Protein AF-A0A7X6CNM1-F1 (afdb_monomer)

Sequence (69 aa):
MSSLFVLTFMFSMPALCLGAVNPKWVGSKTRKQAIALYGGLMAVSFVSIGFAAPKPPQSVSAVLQAAQR

Foldseek 3Di:
DDPVLVVLQVVLPVQLVVLCVPVVVNVHPHSVVSNCVSVVSNVVSVVVCVVVPPDPPPPPVVVVVVVVD

Solvent-accessible surface area (backbone atoms only — not comparable to full-atom values): 3880 Å² total; per-residue (Å²): 132,64,67,67,43,53,52,49,40,65,53,20,54,58,46,24,56,45,4,61,77,39,14,66,83,62,80,27,96,37,42,67,57,22,37,54,54,24,47,45,50,36,51,52,37,52,53,53,47,66,72,65,49,74,75,75,78,76,53,69,68,60,55,54,60,61,73,75,110

Mean predicted aligned error: 10.57 Å

Secondary structure (DSSP, 8-state):
--HHHHHHHHHHHHHHHHHHH-GGGGT-SSHHHHHHHHHHHHHHHHHHHHHTSPPPPPPHHHHHHHHT-

pLDDT: mean 80.4, std 9.94, range [54.16, 91.5]

Structure (mmCIF, N/CA/C/O backbone):
data_AF-A0A7X6CNM1-F1
#
_entry.id   AF-A0A7X6CNM1-F1
#
loop_
_atom_site.group_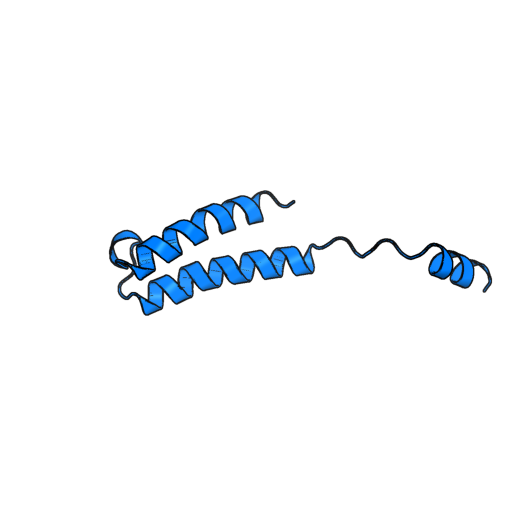PDB
_atom_site.id
_atom_site.type_symbol
_atom_site.label_atom_id
_atom_site.label_alt_id
_atom_site.label_comp_id
_atom_site.label_asym_id
_atom_site.label_entity_id
_atom_site.label_seq_id
_atom_site.pdbx_PDB_ins_code
_atom_site.Cartn_x
_atom_site.Cartn_y
_atom_site.Cartn_z
_atom_site.occupancy
_atom_site.B_iso_or_equiv
_atom_site.auth_seq_id
_atom_site.auth_comp_id
_atom_site.auth_asym_id
_atom_site.auth_atom_id
_atom_site.pdbx_PDB_model_num
ATOM 1 N N . MET A 1 1 ? 3.106 3.925 -18.996 1.00 60.19 1 MET A N 1
ATOM 2 C CA . MET A 1 1 ? 2.780 3.734 -17.564 1.00 60.19 1 MET A CA 1
ATOM 3 C C . MET A 1 1 ? 1.753 2.619 -17.454 1.00 60.19 1 MET A C 1
ATOM 5 O O . MET A 1 1 ? 0.806 2.628 -18.228 1.00 60.19 1 MET A O 1
ATOM 9 N N . SER A 1 2 ? 1.962 1.643 -16.567 1.00 73.12 2 SER A N 1
ATOM 10 C CA . SER A 1 2 ? 1.027 0.522 -16.384 1.00 73.12 2 SER A CA 1
ATOM 11 C C . SER A 1 2 ? -0.291 1.023 -15.777 1.00 73.12 2 SER A C 1
ATOM 13 O O . SER A 1 2 ? -0.273 1.667 -14.729 1.00 73.12 2 SER A O 1
ATOM 15 N N . SER A 1 3 ? -1.430 0.744 -16.415 1.00 80.69 3 SER A N 1
ATOM 16 C CA . SER A 1 3 ? -2.768 1.123 -15.923 1.00 80.69 3 SER A CA 1
ATOM 17 C C . SER A 1 3 ? -3.065 0.554 -14.531 1.00 80.69 3 SER A C 1
ATOM 19 O O . SER A 1 3 ? -3.696 1.219 -13.712 1.00 80.69 3 SER A O 1
ATOM 21 N N . LEU A 1 4 ? -2.536 -0.635 -14.227 1.00 80.00 4 LEU A N 1
ATOM 22 C CA . LEU A 1 4 ? -2.628 -1.273 -12.913 1.00 80.00 4 LEU A CA 1
ATOM 23 C C . LEU A 1 4 ? -1.927 -0.467 -11.820 1.00 80.00 4 LEU A C 1
ATOM 25 O O . LEU A 1 4 ? -2.462 -0.359 -10.720 1.00 80.00 4 LEU A O 1
ATOM 29 N N . PHE A 1 5 ? -0.770 0.135 -12.111 1.00 79.81 5 PHE A N 1
ATOM 30 C CA . PHE A 1 5 ? -0.105 1.014 -11.149 1.00 79.81 5 PHE A CA 1
ATOM 31 C C . PHE A 1 5 ? -0.987 2.215 -10.814 1.00 79.81 5 PHE A C 1
ATOM 33 O O . PHE A 1 5 ? -1.192 2.516 -9.643 1.00 79.81 5 PHE A O 1
ATOM 40 N N . VAL A 1 6 ? -1.523 2.876 -11.844 1.00 81.19 6 VAL A N 1
ATOM 41 C CA . VAL A 1 6 ? -2.326 4.092 -11.673 1.00 81.19 6 VAL A CA 1
ATOM 42 C C . VAL A 1 6 ? -3.567 3.787 -10.843 1.00 81.19 6 VAL A C 1
ATOM 44 O O . VAL A 1 6 ? -3.834 4.494 -9.878 1.00 81.19 6 VAL A O 1
ATOM 47 N N . LEU A 1 7 ? -4.270 2.696 -11.155 1.00 84.69 7 LEU A N 1
ATOM 48 C CA . LEU A 1 7 ? -5.434 2.257 -10.389 1.00 84.69 7 LEU A CA 1
ATOM 49 C C . LEU A 1 7 ? -5.057 1.929 -8.940 1.00 84.69 7 LEU A C 1
ATOM 51 O O . LEU A 1 7 ? -5.672 2.449 -8.014 1.00 84.69 7 LEU A O 1
ATOM 55 N N . THR A 1 8 ? -4.013 1.125 -8.729 1.00 82.69 8 THR A N 1
ATOM 56 C CA . THR A 1 8 ? -3.607 0.705 -7.379 1.00 82.69 8 THR A CA 1
ATOM 57 C C . THR A 1 8 ? -3.202 1.906 -6.527 1.00 82.69 8 THR A C 1
ATOM 59 O O . THR A 1 8 ? -3.676 2.039 -5.403 1.00 82.69 8 THR A O 1
ATOM 62 N N . PHE A 1 9 ? -2.415 2.826 -7.087 1.00 83.06 9 PHE A N 1
ATOM 63 C CA . PHE A 1 9 ? -1.989 4.050 -6.416 1.00 83.06 9 PHE A CA 1
ATOM 64 C C . PHE A 1 9 ? -3.168 4.993 -6.118 1.00 83.06 9 PHE A C 1
ATOM 66 O O . PHE A 1 9 ? -3.309 5.462 -4.984 1.00 83.06 9 PHE A O 1
ATOM 73 N N . MET A 1 10 ? -4.054 5.221 -7.099 1.00 87.31 10 MET A N 1
ATOM 74 C CA . MET A 1 10 ? -5.237 6.076 -6.939 1.00 87.31 10 MET A CA 1
ATOM 75 C C . MET A 1 10 ? -6.215 5.552 -5.888 1.00 87.31 10 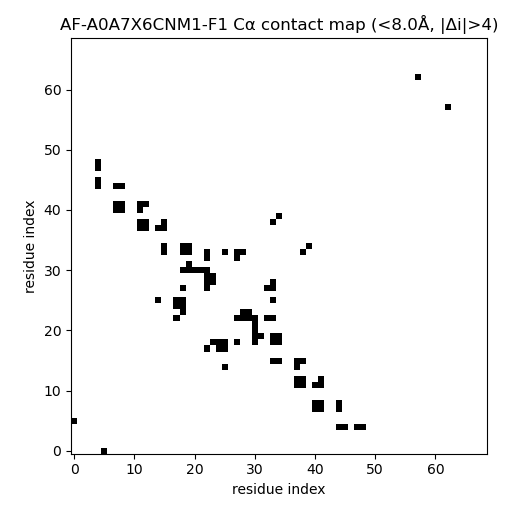MET A C 1
ATOM 77 O O . MET A 1 10 ? -6.853 6.361 -5.221 1.00 87.31 10 MET A O 1
ATOM 81 N N . PHE A 1 11 ? -6.330 4.233 -5.706 1.00 84.31 11 PHE A N 1
ATOM 82 C CA . PHE A 1 11 ? -7.178 3.653 -4.662 1.00 84.31 11 PHE A CA 1
ATOM 83 C C . PHE A 1 11 ? -6.467 3.534 -3.309 1.00 84.31 11 PHE A C 1
ATOM 85 O O . PHE A 1 11 ? -7.103 3.717 -2.269 1.00 84.31 11 PHE A O 1
ATOM 92 N N . SER A 1 12 ? -5.156 3.272 -3.286 1.00 84.75 12 SER A N 1
ATOM 93 C CA . SER A 1 12 ? -4.412 3.107 -2.034 1.00 84.75 12 SER A CA 1
ATOM 94 C C . SER A 1 12 ? -4.227 4.420 -1.275 1.00 84.75 12 SER A C 1
ATOM 96 O O . SER A 1 12 ? -4.278 4.413 -0.049 1.00 84.75 12 SER A O 1
ATOM 98 N N . MET A 1 13 ? -4.047 5.548 -1.974 1.00 86.19 13 MET A N 1
ATOM 99 C CA . MET A 1 13 ? -3.772 6.841 -1.332 1.00 86.19 13 MET A CA 1
ATOM 100 C C . MET A 1 13 ? -4.967 7.359 -0.504 1.00 86.19 13 MET A C 1
ATOM 102 O O . MET A 1 13 ? -4.788 7.649 0.681 1.00 86.19 13 MET A O 1
ATOM 106 N N . PRO A 1 14 ? -6.204 7.422 -1.044 1.00 87.25 14 PRO A N 1
ATOM 107 C CA . PRO A 1 14 ? -7.367 7.853 -0.273 1.00 87.25 14 PRO A CA 1
ATOM 108 C C . PRO A 1 14 ? -7.700 6.860 0.841 1.00 87.25 14 PRO A C 1
ATOM 110 O O . PRO A 1 14 ? -8.019 7.276 1.951 1.00 87.25 14 PRO A O 1
ATOM 113 N N . ALA A 1 15 ? -7.579 5.554 0.580 1.00 87.75 15 ALA A N 1
ATOM 114 C CA . ALA A 1 15 ? -7.839 4.521 1.579 1.00 87.75 15 ALA A CA 1
ATOM 115 C C . ALA A 1 15 ? -6.826 4.552 2.737 1.00 87.75 15 ALA A C 1
ATOM 117 O O . ALA A 1 15 ? -7.198 4.336 3.890 1.00 87.75 15 ALA A O 1
ATOM 118 N N . LEU A 1 16 ? -5.565 4.901 2.468 1.00 88.94 16 LEU A N 1
ATOM 119 C CA . LEU A 1 16 ? -4.562 5.136 3.504 1.00 88.94 16 LEU A CA 1
ATOM 120 C C . LEU A 1 16 ? -4.944 6.332 4.385 1.00 88.94 16 LEU A C 1
ATOM 122 O O . LEU A 1 16 ? -4.958 6.206 5.610 1.00 88.94 16 LEU A O 1
ATOM 126 N N . CYS A 1 17 ? -5.304 7.466 3.775 1.00 87.88 17 CYS A N 1
ATOM 127 C CA . CYS A 1 17 ? -5.724 8.667 4.499 1.00 87.88 17 CYS A CA 1
ATOM 128 C C . CYS A 1 17 ? -6.985 8.412 5.341 1.00 87.88 17 CYS A C 1
ATOM 130 O O . CYS A 1 17 ? -7.008 8.708 6.536 1.00 87.88 17 CYS A O 1
ATOM 132 N N . LEU A 1 18 ? -8.012 7.797 4.748 1.00 89.81 18 LEU A N 1
ATOM 133 C CA . LEU A 1 18 ? -9.260 7.456 5.434 1.00 89.81 18 LEU A CA 1
ATOM 134 C C . LEU A 1 18 ? -9.025 6.438 6.556 1.00 89.81 18 LEU A C 1
ATOM 136 O O . LEU A 1 18 ? -9.543 6.612 7.658 1.00 89.81 18 LEU A O 1
ATOM 140 N N . GLY A 1 19 ? -8.199 5.418 6.314 1.00 88.56 19 GLY A N 1
ATOM 141 C CA . GLY A 1 19 ? -7.851 4.396 7.299 1.00 88.56 19 GLY A CA 1
ATOM 142 C C . GLY A 1 19 ? -6.991 4.902 8.458 1.00 88.56 19 GLY A C 1
ATOM 143 O O . GLY A 1 19 ? -7.100 4.382 9.572 1.00 88.56 19 GLY A O 1
ATOM 144 N N . ALA A 1 20 ? -6.173 5.932 8.224 1.00 87.38 20 ALA A N 1
ATOM 145 C CA . ALA A 1 20 ? -5.407 6.613 9.265 1.00 87.38 20 ALA A CA 1
ATOM 146 C C . ALA A 1 20 ? -6.309 7.452 10.185 1.00 87.38 20 ALA A C 1
ATOM 148 O O . ALA A 1 20 ? -6.092 7.471 11.399 1.00 87.38 20 ALA A O 1
ATOM 149 N N . VAL A 1 21 ? -7.351 8.085 9.634 1.00 91.19 21 VAL A N 1
ATOM 150 C CA . VAL A 1 21 ? -8.359 8.818 10.417 1.00 91.19 21 VAL A CA 1
ATOM 151 C C . VAL A 1 21 ? -9.248 7.834 11.184 1.00 91.19 21 VAL A C 1
ATOM 153 O O . VAL A 1 21 ? -9.278 7.837 12.421 1.00 91.19 21 VAL A O 1
ATOM 156 N N . ASN A 1 22 ? -9.927 6.939 10.462 1.00 90.31 22 ASN A N 1
ATOM 157 C CA . ASN A 1 22 ? -10.798 5.923 11.034 1.00 90.31 22 ASN A CA 1
ATOM 158 C C . ASN A 1 22 ? -10.701 4.597 10.252 1.00 90.31 22 ASN A C 1
ATOM 160 O O . ASN A 1 22 ? -11.225 4.485 9.143 1.00 90.31 22 ASN A O 1
ATOM 164 N N . PRO A 1 23 ? -10.119 3.541 10.846 1.00 87.81 23 PRO A N 1
ATOM 165 C CA . PRO A 1 23 ? -9.900 2.271 10.157 1.00 87.81 23 PRO A CA 1
ATOM 166 C C . PRO A 1 23 ? -11.205 1.567 9.760 1.00 87.81 23 PRO A C 1
ATOM 168 O O . PRO A 1 23 ? -11.208 0.786 8.811 1.00 87.81 23 PRO A O 1
ATOM 171 N N . LYS A 1 24 ? -12.332 1.884 10.415 1.00 90.88 24 LYS A N 1
ATOM 172 C CA . LYS A 1 24 ? -13.642 1.308 10.082 1.00 90.88 24 LYS A CA 1
ATOM 173 C C . LYS A 1 24 ? -14.174 1.773 8.725 1.00 90.88 24 LYS A C 1
ATOM 175 O O . LYS A 1 24 ? -14.910 1.025 8.095 1.00 90.88 24 LYS A O 1
ATOM 180 N N . TRP A 1 25 ? -13.788 2.964 8.257 1.00 90.81 25 TRP A N 1
ATOM 181 C CA . TRP A 1 25 ? -14.198 3.479 6.941 1.00 90.81 25 TRP A CA 1
ATOM 182 C C . TRP A 1 25 ? -13.636 2.664 5.780 1.00 90.81 25 TRP A C 1
ATOM 184 O O . TRP A 1 25 ? -14.181 2.685 4.685 1.00 90.81 25 TRP A O 1
ATOM 194 N N . VAL A 1 26 ? -12.559 1.929 6.039 1.00 89.12 26 VAL A N 1
ATOM 195 C CA . VAL A 1 26 ? -11.853 1.112 5.055 1.00 89.12 26 VAL A CA 1
ATOM 196 C C . VAL A 1 26 ? -11.907 -0.377 5.412 1.00 89.12 26 VAL A C 1
ATOM 198 O O . VAL A 1 26 ? -11.055 -1.156 5.002 1.00 89.12 26 VAL A O 1
ATOM 201 N N . GLY A 1 27 ? -12.889 -0.787 6.225 1.00 88.25 27 GLY A N 1
ATOM 202 C CA . GLY A 1 27 ? -13.105 -2.196 6.577 1.00 88.25 27 GLY A CA 1
ATOM 203 C C . GLY A 1 27 ? -12.005 -2.827 7.442 1.00 88.25 27 GLY A C 1
ATOM 204 O O . GLY A 1 27 ? -11.910 -4.050 7.517 1.00 88.25 27 GLY A O 1
ATOM 205 N N . SER A 1 28 ? -11.172 -2.022 8.105 1.00 88.94 28 SER A N 1
ATOM 206 C CA . SER A 1 28 ? -10.053 -2.494 8.925 1.00 88.94 28 SER A CA 1
ATOM 207 C C . SER A 1 28 ? -10.364 -2.421 10.423 1.00 88.94 28 SER A C 1
ATOM 209 O O . SER A 1 28 ? -11.068 -1.524 10.894 1.00 88.94 28 SER A O 1
ATOM 211 N N . LYS A 1 29 ? -9.815 -3.357 11.211 1.00 88.62 29 LYS A N 1
ATOM 212 C CA . LYS A 1 29 ? -10.051 -3.416 12.666 1.00 88.62 29 LYS A CA 1
ATOM 213 C C . LYS A 1 29 ? -9.237 -2.376 13.433 1.00 88.62 29 LYS A C 1
ATOM 215 O O . LYS A 1 29 ? -9.677 -1.897 14.474 1.00 88.62 29 LYS A O 1
ATOM 220 N N . THR A 1 30 ? -8.046 -2.030 12.942 1.00 91.50 30 THR A N 1
ATOM 221 C CA . THR A 1 30 ? -7.130 -1.096 13.616 1.00 91.50 30 THR A CA 1
ATOM 222 C C . THR A 1 30 ? -6.463 -0.151 12.619 1.00 91.50 30 THR A C 1
ATOM 224 O O . THR A 1 30 ? -6.254 -0.505 11.459 1.00 91.50 30 THR A O 1
ATOM 227 N N . ARG A 1 31 ? -6.064 1.047 13.077 1.00 88.94 31 ARG A N 1
ATOM 228 C CA . ARG A 1 31 ? -5.308 2.006 12.244 1.00 88.94 31 ARG A CA 1
ATOM 229 C C . ARG A 1 31 ? -4.009 1.399 11.730 1.00 88.94 31 ARG A C 1
ATOM 231 O O . ARG A 1 31 ? -3.698 1.549 10.558 1.00 88.94 31 ARG A O 1
ATOM 238 N N . LYS A 1 32 ? -3.283 0.665 12.584 1.00 88.31 32 LYS A N 1
ATOM 239 C CA . LYS A 1 32 ? -2.038 -0.019 12.201 1.00 88.31 32 LYS A CA 1
ATOM 240 C C . LYS A 1 32 ? -2.264 -0.988 11.043 1.00 88.31 32 LYS A C 1
ATOM 242 O O . LYS A 1 32 ? -1.493 -0.974 10.094 1.00 88.31 32 LYS A O 1
ATOM 247 N N . GLN A 1 33 ? -3.338 -1.776 11.096 1.00 89.94 33 GLN A N 1
ATOM 248 C CA . GLN A 1 33 ? -3.687 -2.696 1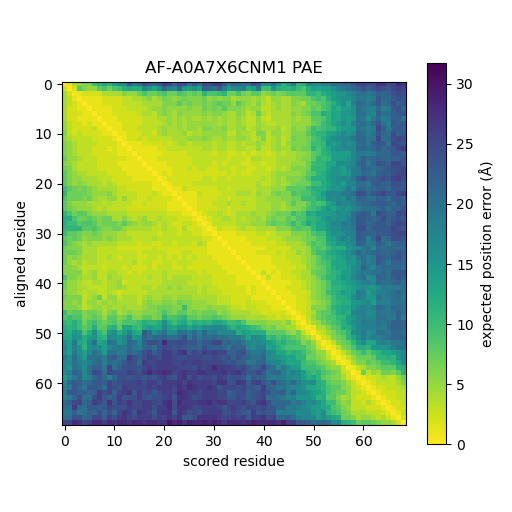0.018 1.00 89.94 33 GLN A CA 1
ATOM 249 C C . GLN A 1 33 ? -4.051 -1.946 8.730 1.00 89.94 33 GLN A C 1
ATOM 251 O O . GLN A 1 33 ? -3.578 -2.328 7.669 1.00 89.94 33 GLN A O 1
ATOM 256 N N . ALA A 1 34 ? -4.840 -0.868 8.808 1.00 89.00 34 ALA A N 1
ATOM 257 C CA . ALA A 1 34 ? -5.170 -0.060 7.631 1.00 89.00 34 ALA A CA 1
ATOM 258 C C . ALA A 1 34 ? -3.914 0.555 6.986 1.00 89.00 34 ALA A C 1
ATOM 260 O O . ALA A 1 34 ? -3.711 0.436 5.781 1.00 89.00 34 ALA A O 1
ATOM 261 N N . ILE A 1 35 ? -3.036 1.147 7.798 1.00 88.44 35 ILE A N 1
ATOM 262 C CA . ILE A 1 35 ? -1.784 1.751 7.333 1.00 88.44 35 ILE A CA 1
ATOM 263 C C 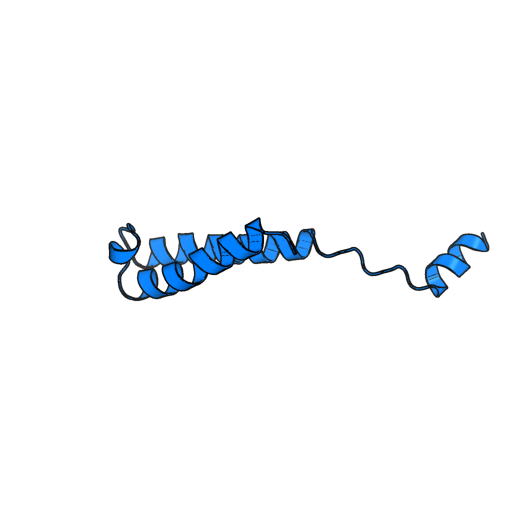. ILE A 1 35 ? -0.864 0.697 6.715 1.00 88.44 35 ILE A C 1
ATOM 265 O O . ILE A 1 35 ? -0.329 0.923 5.635 1.00 88.44 35 ILE A O 1
ATOM 269 N N . ALA A 1 36 ? -0.710 -0.463 7.356 1.00 90.94 36 ALA A N 1
ATOM 270 C CA . ALA A 1 36 ? 0.115 -1.545 6.828 1.00 90.94 36 ALA A CA 1
ATOM 271 C C . ALA A 1 36 ? -0.403 -2.053 5.475 1.00 90.94 36 ALA A C 1
ATOM 273 O O . ALA A 1 36 ? 0.382 -2.284 4.561 1.00 90.94 36 ALA A O 1
ATOM 274 N N . LEU A 1 37 ? -1.723 -2.188 5.332 1.00 89.81 37 LEU A N 1
ATOM 275 C CA . LEU A 1 37 ? -2.343 -2.770 4.147 1.00 89.81 37 LEU A CA 1
ATOM 276 C C . LEU A 1 37 ? -2.332 -1.789 2.965 1.00 89.81 37 LEU A C 1
ATOM 278 O O . LEU A 1 37 ? -1.831 -2.130 1.896 1.00 89.81 37 LEU A O 1
ATOM 282 N N . TYR A 1 38 ? -2.798 -0.552 3.164 1.00 89.56 38 TYR A N 1
ATOM 283 C CA . TYR A 1 38 ? -2.840 0.458 2.097 1.00 89.56 38 TYR A CA 1
ATOM 284 C C . TYR A 1 38 ? -1.479 1.103 1.829 1.00 89.56 38 TYR A C 1
ATOM 286 O O . TYR A 1 38 ? -1.131 1.332 0.673 1.00 89.56 38 TYR A O 1
ATOM 294 N N . GLY A 1 39 ? -0.674 1.337 2.868 1.00 87.44 39 GLY A N 1
ATOM 295 C CA . GLY A 1 39 ? 0.704 1.804 2.716 1.00 87.44 39 GLY A CA 1
ATOM 296 C C . GLY A 1 39 ? 1.587 0.748 2.052 1.00 87.44 39 GLY A C 1
ATOM 297 O O . GLY A 1 39 ? 2.387 1.078 1.180 1.00 87.44 39 GLY A O 1
ATOM 298 N N . GLY A 1 40 ? 1.379 -0.531 2.386 1.00 88.81 40 GLY A N 1
ATOM 299 C CA . GLY A 1 40 ? 2.015 -1.657 1.704 1.00 88.81 40 GLY A CA 1
ATOM 300 C C . GLY A 1 40 ? 1.634 -1.731 0.225 1.00 88.81 40 GLY A C 1
ATOM 301 O O . GLY A 1 40 ? 2.519 -1.816 -0.624 1.00 88.81 40 GLY A O 1
ATOM 302 N N . LEU A 1 41 ? 0.341 -1.613 -0.104 1.00 87.69 41 LEU A N 1
ATOM 303 C CA . LEU A 1 41 ? -0.133 -1.565 -1.495 1.00 87.69 41 LEU A CA 1
ATOM 304 C C . LEU A 1 41 ? 0.522 -0.426 -2.292 1.00 87.69 41 LEU A C 1
ATOM 306 O O . LEU A 1 41 ? 0.941 -0.610 -3.439 1.00 87.69 41 LEU A O 1
ATOM 310 N N . MET A 1 42 ? 0.638 0.747 -1.669 1.00 85.06 42 MET A N 1
ATOM 311 C CA . MET A 1 42 ? 1.284 1.909 -2.269 1.00 85.06 42 MET A CA 1
ATOM 312 C C . MET A 1 42 ? 2.774 1.636 -2.524 1.00 85.06 42 MET A C 1
ATOM 314 O O . MET A 1 42 ? 3.258 1.856 -3.632 1.00 85.06 42 MET A O 1
ATOM 318 N N . ALA A 1 43 ? 3.492 1.087 -1.540 1.00 85.75 43 ALA A N 1
ATOM 319 C CA . ALA A 1 43 ? 4.907 0.741 -1.671 1.00 85.75 43 ALA A CA 1
ATOM 320 C C . ALA A 1 43 ? 5.154 -0.302 -2.775 1.00 85.75 43 ALA A C 1
ATOM 322 O O . ALA A 1 43 ? 6.039 -0.117 -3.609 1.00 85.75 43 ALA A O 1
ATOM 323 N N . VAL A 1 44 ? 4.330 -1.355 -2.841 1.00 85.00 44 VAL A N 1
ATOM 324 C CA . VAL A 1 44 ? 4.392 -2.371 -3.907 1.00 85.00 44 VAL A CA 1
ATOM 325 C C . VAL A 1 44 ? 4.175 -1.739 -5.281 1.00 85.00 44 VAL A C 1
ATOM 327 O O . VAL A 1 44 ? 4.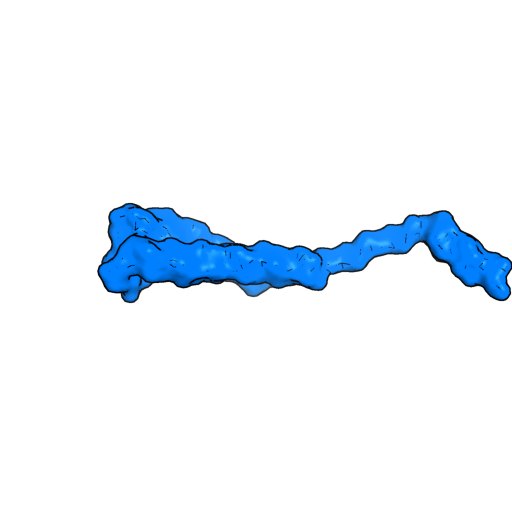869 -2.089 -6.237 1.00 85.00 44 VAL A O 1
ATOM 330 N N . SER A 1 45 ? 3.268 -0.766 -5.383 1.00 79.94 45 SER A N 1
ATOM 331 C CA . SER A 1 45 ? 3.031 -0.026 -6.627 1.00 79.94 45 SER A CA 1
ATOM 332 C C . SER A 1 45 ? 4.294 0.719 -7.084 1.00 79.94 45 SER A C 1
ATOM 334 O O . SER A 1 45 ? 4.684 0.612 -8.248 1.00 79.94 45 SER A O 1
ATOM 336 N N . PHE A 1 46 ? 4.993 1.406 -6.174 1.00 78.69 46 PHE A N 1
ATOM 337 C CA . PHE A 1 46 ? 6.259 2.081 -6.496 1.00 78.69 46 PHE A CA 1
ATOM 338 C C . PHE A 1 46 ? 7.374 1.109 -6.888 1.00 78.69 46 PHE A C 1
ATOM 340 O O . PHE A 1 46 ? 8.073 1.349 -7.872 1.00 78.69 46 PHE A O 1
ATOM 347 N N . VAL A 1 47 ? 7.516 -0.008 -6.169 1.00 80.44 47 VAL A N 1
ATOM 348 C CA . VAL A 1 47 ? 8.506 -1.046 -6.502 1.00 80.44 47 VAL A CA 1
ATOM 349 C C . VAL A 1 47 ? 8.229 -1.630 -7.888 1.00 80.44 47 VAL A C 1
ATOM 351 O O .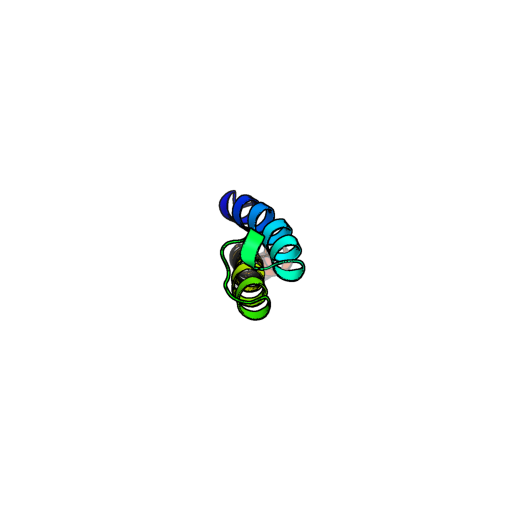 VAL A 1 47 ? 9.150 -1.785 -8.686 1.00 80.44 47 VAL A O 1
ATOM 354 N N . SER A 1 48 ? 6.959 -1.872 -8.218 1.00 72.94 48 SER A N 1
ATOM 355 C CA . SER A 1 48 ? 6.553 -2.392 -9.529 1.00 72.94 48 SER A CA 1
ATOM 356 C C . SER A 1 48 ? 6.925 -1.438 -10.667 1.00 72.94 48 SER A C 1
ATOM 358 O O . SER A 1 48 ? 7.352 -1.889 -11.726 1.00 72.94 48 SER A O 1
ATOM 360 N N . ILE A 1 49 ? 6.821 -0.120 -10.453 1.00 69.31 49 ILE A N 1
ATOM 361 C CA . ILE A 1 49 ? 7.328 0.869 -11.415 1.00 69.31 49 ILE A CA 1
AT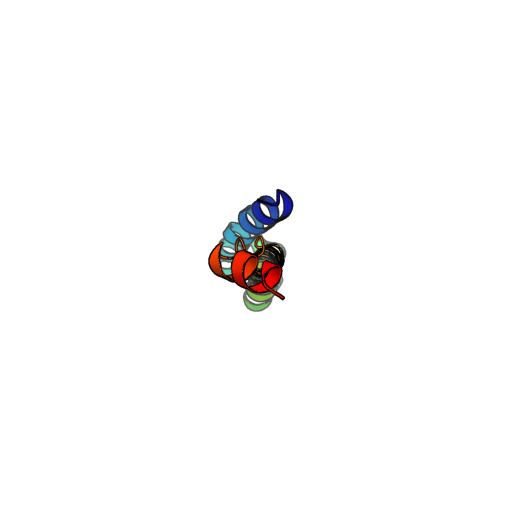OM 362 C C . ILE A 1 49 ? 8.849 0.866 -11.486 1.00 69.31 49 ILE A C 1
ATOM 364 O O . ILE A 1 49 ? 9.378 0.944 -12.588 1.00 69.31 49 ILE A O 1
ATOM 368 N N . GLY A 1 50 ? 9.548 0.784 -10.353 1.00 66.38 50 GLY A N 1
ATOM 369 C CA . GLY A 1 50 ? 11.012 0.749 -10.336 1.00 66.38 50 GLY A CA 1
ATOM 370 C C . GLY A 1 50 ? 11.576 -0.432 -11.131 1.00 66.38 50 GLY A C 1
ATOM 371 O O . GLY A 1 50 ? 12.532 -0.263 -11.880 1.00 66.38 50 GLY A O 1
ATOM 372 N N . PHE A 1 51 ? 10.933 -1.601 -11.043 1.00 60.47 51 PHE A N 1
ATOM 373 C CA . PHE A 1 51 ? 11.269 -2.775 -11.857 1.00 60.47 51 PHE A CA 1
ATOM 374 C C . PHE A 1 51 ?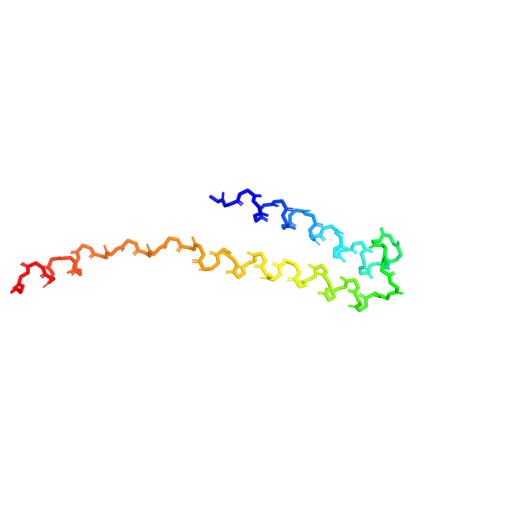 10.820 -2.660 -13.319 1.00 60.47 51 PHE A C 1
ATOM 376 O O . PHE A 1 51 ? 11.492 -3.183 -14.204 1.00 60.47 51 PHE A O 1
ATOM 383 N N . ALA A 1 52 ? 9.701 -1.984 -13.586 1.00 57.16 52 ALA A N 1
ATOM 384 C CA . ALA A 1 52 ? 9.199 -1.747 -14.940 1.00 57.16 52 ALA A CA 1
ATOM 385 C C . ALA A 1 52 ? 9.800 -0.493 -15.604 1.00 57.16 52 ALA A C 1
ATOM 387 O O . ALA A 1 52 ? 9.386 -0.129 -16.709 1.00 57.16 52 ALA A O 1
ATOM 388 N N . ALA A 1 53 ? 10.739 0.189 -14.940 1.00 59.97 53 ALA A N 1
ATOM 389 C CA . ALA A 1 53 ? 11.405 1.354 -15.489 1.00 59.97 53 ALA A CA 1
ATOM 390 C C . ALA A 1 53 ? 12.165 0.917 -16.751 1.00 59.97 53 ALA A C 1
ATOM 392 O O . ALA A 1 53 ? 12.933 -0.050 -16.692 1.00 59.97 53 ALA A O 1
ATOM 393 N N . PRO A 1 54 ? 11.955 1.588 -17.901 1.00 58.03 54 PRO A N 1
ATOM 394 C CA . PRO A 1 54 ? 12.683 1.256 -19.111 1.00 58.03 54 PRO A CA 1
ATOM 395 C C . PRO A 1 54 ? 14.173 1.314 -18.799 1.00 58.03 54 PRO A C 1
ATOM 397 O O . PRO A 1 54 ? 14.643 2.288 -18.204 1.00 58.03 54 PRO A O 1
ATOM 400 N N . LYS A 1 55 ? 14.907 0.266 -19.186 1.00 63.44 55 LYS A N 1
ATOM 401 C CA . LYS A 1 55 ? 16.366 0.268 -19.100 1.00 63.44 55 LYS A CA 1
ATOM 402 C C . LYS A 1 55 ? 16.847 1.574 -19.744 1.00 63.44 55 LYS A C 1
ATOM 404 O O . LYS A 1 55 ? 16.401 1.860 -20.860 1.00 63.44 55 LYS A O 1
ATOM 409 N N . PRO A 1 56 ? 17.666 2.388 -19.052 1.00 68.06 56 PRO A N 1
ATOM 410 C CA . PRO A 1 56 ? 18.103 3.659 -19.605 1.00 68.06 56 PRO A CA 1
ATOM 411 C C . PRO A 1 56 ? 18.701 3.395 -20.990 1.00 68.06 56 PRO A C 1
ATOM 413 O O . PRO A 1 56 ? 19.433 2.406 -21.137 1.00 68.06 56 PRO A O 1
ATOM 416 N N . PRO A 1 57 ? 18.349 4.201 -22.011 1.00 69.62 57 PRO A N 1
ATOM 417 C CA . PRO A 1 57 ? 18.878 4.006 -23.350 1.00 69.62 57 PRO A CA 1
ATOM 418 C C . PRO A 1 57 ? 20.401 3.952 -23.246 1.00 69.62 57 PRO A C 1
ATOM 420 O O . PRO A 1 57 ? 21.012 4.824 -22.623 1.00 69.62 57 PRO A O 1
ATOM 423 N N . GLN A 1 58 ? 21.001 2.881 -23.776 1.00 71.06 58 GLN A N 1
ATOM 424 C CA . GLN A 1 58 ? 22.454 2.741 -23.777 1.00 71.06 58 GLN A CA 1
ATOM 425 C C . GLN A 1 58 ? 23.046 3.998 -24.404 1.00 71.06 58 GLN A C 1
ATOM 427 O O . GLN A 1 58 ? 22.618 4.421 -25.479 1.00 71.06 58 GLN A O 1
ATOM 432 N N . SER A 1 59 ? 24.005 4.614 -23.712 1.00 77.19 59 SER A N 1
ATOM 433 C CA . SER A 1 59 ? 24.697 5.767 -24.268 1.00 77.19 59 SER A CA 1
ATOM 434 C C . SER A 1 59 ? 25.326 5.358 -25.598 1.00 77.19 59 SER A C 1
ATOM 436 O O . SER A 1 59 ? 25.882 4.264 -25.726 1.00 77.19 59 SER A O 1
ATOM 438 N N . VAL A 1 60 ? 25.233 6.233 -26.598 1.00 73.12 60 VAL A N 1
ATOM 439 C CA . VAL A 1 60 ? 25.799 6.003 -27.939 1.00 73.12 60 VAL A CA 1
ATOM 440 C C . VAL A 1 60 ? 27.277 5.595 -27.842 1.00 73.12 60 VAL A C 1
ATOM 442 O O . VAL A 1 60 ? 27.730 4.717 -28.571 1.00 73.12 60 VAL A O 1
ATOM 445 N N . SER A 1 61 ? 27.997 6.133 -26.854 1.00 72.50 61 SER A N 1
ATOM 446 C CA . SER A 1 61 ? 29.378 5.778 -26.518 1.00 72.50 61 SER A CA 1
ATOM 447 C C . SER A 1 61 ? 29.570 4.299 -26.153 1.00 72.50 61 SER A C 1
ATOM 449 O O . SER A 1 61 ? 30.550 3.692 -26.577 1.00 72.50 61 SER A O 1
ATOM 451 N N . ALA A 1 62 ? 28.640 3.699 -25.401 1.00 74.31 62 ALA A N 1
ATOM 452 C CA . ALA A 1 62 ? 28.699 2.287 -25.020 1.00 74.31 62 ALA A CA 1
ATOM 453 C C . ALA A 1 62 ? 28.434 1.354 -26.213 1.00 74.31 62 ALA A C 1
ATOM 455 O O . ALA A 1 62 ? 29.028 0.282 -26.304 1.00 74.31 62 ALA A O 1
ATOM 456 N N . VAL A 1 63 ? 27.570 1.774 -27.143 1.00 73.81 63 VAL A N 1
ATOM 457 C CA . VAL A 1 63 ? 27.294 1.033 -28.384 1.00 73.81 63 VAL A CA 1
ATOM 458 C C . VAL A 1 63 ? 28.498 1.094 -29.330 1.00 73.81 63 VAL A C 1
ATOM 460 O O . VAL A 1 63 ? 28.903 0.067 -29.866 1.00 73.81 63 VAL A O 1
ATOM 463 N N . LEU A 1 64 ? 29.122 2.268 -29.477 1.00 72.31 64 LEU A N 1
ATOM 464 C CA . LEU A 1 64 ? 30.323 2.445 -30.301 1.00 72.31 64 LEU A CA 1
ATOM 465 C C . LEU A 1 64 ? 31.523 1.642 -29.781 1.00 72.31 64 LEU A C 1
ATOM 467 O O . LEU A 1 64 ? 32.208 1.002 -30.571 1.00 72.31 64 LEU A O 1
ATOM 471 N N . GLN A 1 65 ? 31.752 1.609 -28.464 1.00 75.31 65 GLN A N 1
ATOM 472 C CA . GLN A 1 65 ? 32.822 0.789 -27.879 1.00 75.31 65 GLN A CA 1
ATOM 473 C C . GLN A 1 65 ? 32.602 -0.718 -28.067 1.00 75.31 65 GLN A C 1
ATOM 475 O O . GLN A 1 65 ? 33.573 -1.456 -28.224 1.00 75.31 65 GLN A O 1
ATOM 480 N N . ALA A 1 66 ? 31.351 -1.184 -28.042 1.00 75.25 66 ALA A N 1
ATOM 481 C CA . ALA A 1 66 ? 31.029 -2.590 -28.271 1.00 75.25 66 ALA A CA 1
ATOM 482 C C . ALA A 1 66 ? 31.189 -3.000 -29.745 1.00 75.25 66 ALA A C 1
ATOM 484 O O . ALA A 1 66 ? 31.547 -4.140 -30.009 1.00 75.25 66 ALA A O 1
ATOM 485 N N . ALA A 1 67 ? 30.957 -2.079 -30.687 1.00 74.44 67 ALA A N 1
ATOM 486 C CA . ALA A 1 67 ? 31.089 -2.325 -32.124 1.00 74.44 67 ALA A CA 1
ATOM 487 C C . ALA A 1 67 ? 32.544 -2.314 -32.639 1.00 74.44 67 ALA A C 1
ATOM 489 O O . ALA A 1 67 ? 32.789 -2.739 -33.763 1.00 74.44 67 ALA A O 1
ATOM 490 N N . GLN A 1 68 ? 33.501 -1.811 -31.848 1.00 72.31 68 GLN A N 1
ATOM 491 C CA . GLN A 1 68 ? 34.933 -1.786 -32.192 1.00 72.31 68 GLN A CA 1
ATOM 492 C C . GLN A 1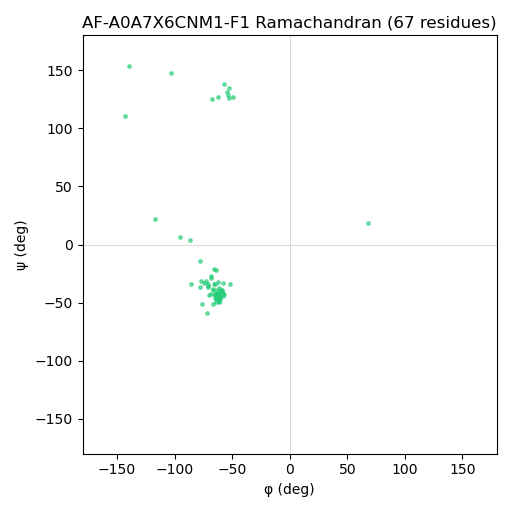 68 ? 35.737 -2.979 -31.633 1.00 72.31 68 GLN A C 1
ATOM 494 O O . GLN A 1 68 ? 36.964 -2.978 -31.740 1.00 72.31 68 GLN A O 1
ATOM 499 N N . ARG A 1 69 ? 35.074 -3.969 -31.024 1.00 54.16 69 ARG A N 1
ATOM 500 C CA . ARG A 1 69 ? 35.667 -5.267 -30.665 1.00 54.16 69 ARG A CA 1
ATOM 501 C C . ARG A 1 69 ? 35.256 -6.326 -31.673 1.00 54.16 69 ARG A C 1
ATOM 503 O O . ARG A 1 69 ? 36.105 -7.201 -31.932 1.00 54.16 69 ARG A O 1
#

Radius of gyration: 19.59 Å; Cα contacts (8 Å, |Δi|>4): 55; chains: 1; bounding box: 50×14×46 Å